Protein 3TBM (pdb70)

Radius of gyration: 12.94 Å; Cα contacts (8 Å, |Δi|>4): 292; chains: 2; bounding box: 29×24×30 Å

Nearest PDB structures (foldseek):
  3tbm-assembly1_B  TM=1.017E+00  e=3.075E-11  Ralstonia pseudosolanacearum GMI1000
  3tbo-assembly1_A-2  TM=8.752E-01  e=6.704E-03  Pyrobaculum calidifontis JCM 11548
  4b6d-assembly3_C  TM=3.036E-01  e=8.178E+00  Homo sapiens
  7xg2-assembly1_G  TM=1.834E-01  e=3.636E+00  Pseudomonas aeruginosa
  3tbm-assembly1_B  TM=1.014E+00  e=6.271E-11  Ralstonia pseudosolanacearum GMI1000

B-factor: mean 30.58, std 15.25, range [8.21, 94.91]

InterPro domains:
  IPR018967 Iron-binding zinc finger, CDGSH type [PF09360] (12-57)
  IPR018967 Iron-binding zinc finger, CDGSH type [SM00704] (26-62)
  IPR042216 MitoNEET, CDGSH iron-sulfur domain [G3DSA:3.40.5.90] (4-66)

Sequence (122 aa):
VVITARNNGPYHIKGSFRIVTQGGRELPVEQGQAWLCRCGHSLNKPFCDGSHKRVEFDSNLVVITARNNGPYHIKGSFRIVTQGGRELPVEQGQAWLCRCGHSLNKPFCDGSHKRVEFDSNL

Structure (mmCIF, N/CA/C/O backbone):
data_3TBM
#
_entry.id   3TBM
#
_cell.length_a   73.566
_cell.length_b   54.434
_cell.length_c   43.517
_cell.angle_alpha   90.00
_cell.angle_beta   113.78
_cell.angle_gamma   90.00
#
_symmetry.space_group_name_H-M   'C 1 2 1'
#
loop_
_entity.id
_entity.type
_entity.pdbx_description
1 polymer 'Putative uncharacterized protein'
2 non-polymer 'FE2/S2 (INORGANIC) CLUSTER'
3 non-polymer 'NONAETHYLENE GLYCOL'
4 non-polymer 'L(+)-TARTARIC ACID'
5 water water
#
loop_
_atom_site.group_PDB
_atom_site.id
_atom_site.type_symbol
_atom_site.label_atom_id
_atom_site.label_alt_id
_atom_site.label_comp_id
_atom_site.label_asym_id
_atom_site.label_entity_id
_atom_site.label_seq_id
_atom_site.pdbx_PDB_ins_code
_atom_site.Cartn_x
_atom_site.Cartn_y
_atom_site.Cartn_z
_atom_site.occupancy
_atom_site.B_iso_or_equiv
_atom_site.auth_seq_id
_atom_site.auth_comp_id
_atom_site.auth_asym_id
_atom_site.auth_atom_id
_atom_site.pdbx_PDB_model_num
ATOM 1 N N . VAL A 1 8 ? 17.730 21.055 1.783 1.00 30.04 5 VAL A N 1
ATOM 2 C CA . VAL A 1 8 ? 16.927 21.287 2.973 1.00 28.81 5 VAL A CA 1
ATOM 3 C C . VAL A 1 8 ? 17.772 21.556 4.224 1.00 27.94 5 VAL A C 1
ATOM 4 O O . VAL A 1 8 ? 18.700 20.801 4.554 1.00 29.74 5 VAL A O 1
ATOM 8 N N . VAL A 1 9 ? 17.441 22.646 4.908 1.00 23.47 6 VAL A N 1
ATOM 9 C CA . VAL A 1 9 ? 18.104 22.987 6.172 1.00 25.00 6 VAL A CA 1
ATOM 10 C C . VAL A 1 9 ? 17.147 22.996 7.361 1.00 24.87 6 VAL A C 1
ATOM 11 O O . VAL A 1 9 ? 16.107 23.659 7.367 1.00 23.90 6 VAL A O 1
ATOM 15 N N . ILE A 1 10 ? 17.519 22.247 8.384 1.00 22.66 7 ILE A N 1
ATOM 16 C CA . ILE A 1 10 ? 16.729 22.175 9.596 1.00 20.63 7 ILE A CA 1
ATOM 17 C C . ILE A 1 10 ? 17.496 22.888 10.663 1.00 21.49 7 ILE A C 1
ATOM 18 O O . ILE A 1 10 ? 18.585 22.464 10.981 1.00 23.03 7 ILE A O 1
ATOM 23 N N . THR A 1 11 ? 16.943 23.972 11.196 1.00 21.24 8 THR A N 1
ATOM 24 C CA . THR A 1 11 ? 17.588 24.711 12.275 1.00 19.65 8 THR A CA 1
ATOM 25 C C . THR A 1 11 ? 16.800 24.421 13.547 1.00 19.35 8 THR A C 1
ATOM 26 O O . THR A 1 11 ? 15.608 24.674 13.628 1.00 19.63 8 THR A O 1
ATOM 30 N N . ALA A 1 12 ? 17.437 23.852 14.547 1.00 19.55 9 ALA A N 1
ATOM 31 C CA . ALA A 1 12 ? 16.730 23.747 15.811 1.00 20.55 9 ALA A CA 1
ATOM 32 C C . ALA A 1 12 ? 16.941 25.037 16.583 1.00 21.39 9 ALA A C 1
ATOM 33 O O . ALA A 1 12 ? 18.079 25.322 17.024 1.00 24.56 9 ALA A O 1
ATOM 35 N N . ARG A 1 13 ? 15.869 25.817 16.734 1.00 16.69 10 ARG A N 1
ATOM 36 C CA . ARG A 1 13 ? 15.953 27.073 17.435 1.00 21.05 10 ARG A CA 1
ATOM 37 C C . ARG A 1 13 ? 16.092 26.825 18.934 1.00 22.31 10 ARG A C 1
ATOM 38 O O . ARG A 1 13 ? 15.421 25.955 19.471 1.00 23.51 10 ARG A O 1
ATOM 46 N N . ASN A 1 14 ? 16.966 27.579 19.600 1.00 19.06 11 ASN A N 1
ATOM 47 C CA . ASN A 1 14 ? 17.146 27.409 21.043 1.00 20.18 11 ASN A CA 1
ATOM 48 C C . ASN A 1 14 ? 15.843 27.794 21.722 1.00 22.60 11 ASN A C 1
ATOM 49 O O . ASN A 1 14 ? 15.262 28.823 21.370 1.00 22.98 11 ASN A O 1
ATOM 54 N N . ASN A 1 15 ? 15.361 26.949 22.637 1.00 22.36 12 ASN A N 1
ATOM 55 C CA . ASN A 1 15 ? 14.150 27.218 23.394 1.00 21.49 12 ASN A CA 1
ATOM 56 C C . ASN A 1 15 ? 12.974 27.412 22.443 1.00 19.93 12 ASN A C 1
ATOM 57 O O . ASN A 1 15 ? 11.967 28.023 22.783 1.00 19.01 12 ASN A O 1
ATOM 62 N N . GLY A 1 16 ? 13.106 26.847 21.255 1.00 13.40 13 GLY A N 1
ATOM 63 C CA . GLY A 1 16 ? 12.172 27.065 20.193 1.00 14.07 13 GLY A CA 1
ATOM 64 C C . GLY A 1 16 ? 11.912 25.821 19.347 1.00 13.40 13 GLY A C 1
ATOM 65 O O . GLY A 1 16 ? 12.483 24.694 19.617 1.00 8.82 13 GLY A O 1
ATOM 66 N N . PRO A 1 17 ? 11.104 26.016 18.308 1.00 14.18 14 PRO A N 1
ATOM 67 C CA . PRO A 1 17 ? 10.790 24.970 17.317 1.00 13.50 14 PRO A CA 1
ATOM 68 C C . PRO A 1 17 ? 11.947 24.614 16.346 1.00 14.10 14 PRO A C 1
ATOM 69 O O . PRO A 1 17 ? 12.952 25.317 16.306 1.00 14.93 14 PRO A O 1
ATOM 73 N N . TYR A 1 18 ? 11.804 23.530 15.589 1.00 18.10 15 TYR A N 1
ATOM 74 C CA . TYR A 1 18 ? 12.628 23.289 14.405 1.00 16.27 15 TYR A CA 1
ATOM 75 C C . TYR A 1 18 ? 12.106 24.193 13.300 1.00 14.14 15 TYR A C 1
ATOM 76 O O . TYR A 1 18 ? 10.888 24.200 13.012 1.00 17.46 15 TYR A O 1
ATOM 85 N N . HIS A 1 19 ? 13.002 24.993 12.714 1.00 16.18 16 HIS A N 1
ATOM 86 C CA . HIS A 1 19 ? 12.690 25.725 11.483 1.00 20.84 16 HIS A CA 1
ATOM 87 C C . HIS A 1 19 ? 13.153 24.907 10.280 1.00 19.66 16 HIS A C 1
ATOM 88 O O . HIS A 1 19 ? 14.337 24.623 10.137 1.00 21.46 16 HIS A O 1
ATOM 95 N N . ILE A 1 20 ? 12.220 24.520 9.419 1.00 19.28 17 ILE A N 1
ATOM 96 C CA . ILE A 1 20 ? 12.571 23.770 8.224 1.00 19.78 17 ILE A CA 1
ATOM 97 C C . ILE A 1 20 ? 12.434 24.653 6.997 1.00 21.53 17 ILE A C 1
ATOM 98 O O . ILE A 1 20 ? 11.422 25.319 6.831 1.00 23.96 17 ILE A O 1
ATOM 103 N N . LYS A 1 21 ? 13.440 24.662 6.141 1.00 21.84 18 LYS A N 1
ATOM 104 C CA . LYS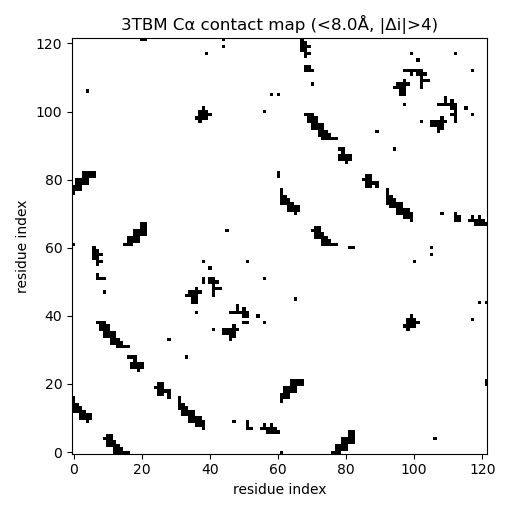 A 1 21 ? 13.378 25.490 4.933 1.00 26.29 18 LYS A CA 1
ATOM 105 C C . LYS A 1 21 ? 13.958 24.760 3.721 1.00 30.10 18 LYS A C 1
ATOM 106 O O . LYS A 1 21 ? 15.0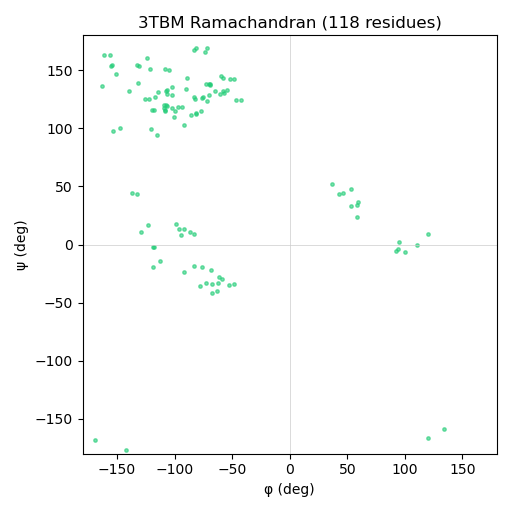38 24.190 3.786 1.00 32.55 18 LYS A O 1
ATOM 112 N N . GLY A 1 22 ? 13.234 24.781 2.608 1.00 32.55 19 GLY A N 1
ATOM 113 C CA . GLY A 1 22 ? 13.660 24.087 1.412 1.00 31.39 19 GLY A CA 1
ATOM 114 C C . GLY A 1 22 ? 12.503 23.299 0.824 1.00 34.22 19 GLY A C 1
ATOM 115 O O . GLY A 1 22 ? 11.342 23.598 1.088 1.00 34.46 19 GLY A O 1
ATOM 116 N N . SER A 1 23 ? 12.821 22.296 0.015 1.00 36.78 20 SER A N 1
ATOM 117 C CA . SER A 1 23 ? 11.795 21.467 -0.611 1.00 40.85 20 SER A CA 1
ATOM 118 C C . SER A 1 23 ? 11.638 20.137 0.126 1.00 36.27 20 SER A C 1
ATOM 119 O O . SER A 1 23 ? 12.511 19.276 0.071 1.00 37.48 20 SER A O 1
ATOM 122 N N . PHE A 1 24 ? 10.513 19.980 0.808 1.00 32.44 21 PHE A N 1
ATOM 123 C CA . PHE A 1 24 ? 10.296 18.838 1.689 1.00 31.84 21 PHE A CA 1
ATOM 124 C C . PHE A 1 24 ? 8.802 18.608 1.837 1.00 31.29 21 PHE A C 1
ATOM 125 O O . PHE A 1 24 ? 7.984 19.480 1.516 1.00 32.00 21 PHE A O 1
ATOM 133 N N . ARG A 1 25 ? 8.444 17.427 2.315 1.00 30.53 22 ARG A N 1
ATOM 134 C CA . ARG A 1 25 ? 7.059 17.116 2.613 1.00 30.92 22 ARG A CA 1
ATOM 135 C C . ARG A 1 25 ? 6.936 16.742 4.068 1.00 28.74 22 ARG A C 1
ATOM 136 O O . ARG A 1 25 ? 7.874 16.207 4.654 1.00 29.53 22 ARG A O 1
ATOM 144 N N . ILE A 1 26 ? 5.773 16.996 4.648 1.00 28.43 23 ILE A N 1
ATOM 145 C CA . ILE A 1 26 ? 5.508 16.490 5.979 1.00 31.24 23 ILE A CA 1
ATOM 146 C C . ILE A 1 26 ? 4.379 15.472 5.912 1.00 31.56 23 ILE A C 1
ATOM 147 O O . ILE A 1 26 ? 3.363 15.702 5.269 1.00 32.23 23 ILE A O 1
ATOM 152 N N . VAL A 1 27 ? 4.589 14.322 6.534 1.00 28.94 24 VAL A N 1
ATOM 153 C CA . VAL A 1 27 ? 3.591 13.275 6.493 1.00 31.22 24 VAL A CA 1
ATOM 154 C C . VAL A 1 27 ? 3.332 12.697 7.863 1.00 30.18 24 VAL A C 1
ATOM 155 O O . VAL A 1 27 ? 4.178 12.752 8.751 1.00 28.78 24 VAL A O 1
ATOM 159 N N . THR A 1 28 ? 2.141 12.154 8.045 1.00 31.57 25 THR A N 1
ATOM 160 C CA . THR A 1 28 ? 1.861 11.392 9.245 1.00 31.73 25 THR A CA 1
ATOM 161 C C . THR A 1 28 ? 2.370 9.967 9.050 1.00 33.73 25 THR A C 1
ATOM 162 O O . THR A 1 28 ? 2.695 9.549 7.934 1.00 35.39 25 THR A O 1
ATOM 166 N N . GLN A 1 29 ? 2.422 9.220 10.147 1.00 34.20 26 GLN A N 1
ATOM 167 C CA . GLN A 1 29 ? 2.795 7.826 10.092 1.00 40.35 26 GLN A CA 1
ATOM 168 C C . GLN A 1 29 ? 1.762 7.101 9.244 1.00 42.98 26 GLN A C 1
ATOM 169 O O . GLN 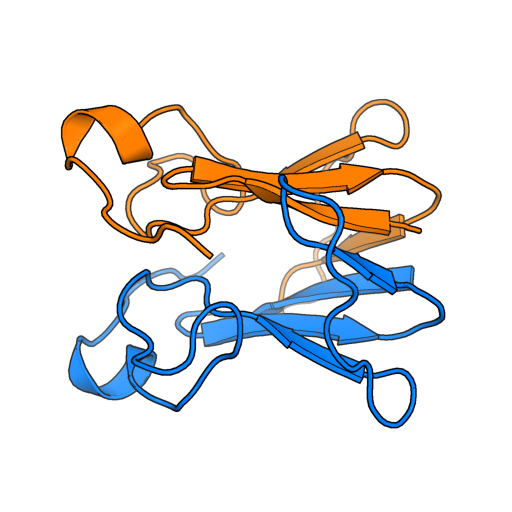A 1 29 ? 2.083 6.145 8.545 1.00 47.72 26 GLN A O 1
ATOM 175 N N . GLY A 1 30 ? 0.520 7.575 9.312 1.00 40.72 27 GLY A N 1
ATOM 176 C CA . GLY A 1 30 ? -0.573 6.998 8.550 1.00 45.92 27 GLY A CA 1
ATOM 177 C C . GLY A 1 30 ? -0.418 7.208 7.055 1.00 47.92 27 GLY A C 1
ATOM 178 O O . GLY A 1 30 ? -0.790 6.356 6.266 1.00 51.80 27 GLY A O 1
ATOM 179 N N . GLY A 1 31 ? 0.151 8.343 6.669 1.00 45.78 28 GLY A N 1
ATOM 180 C CA . GLY A 1 31 ? 0.371 8.660 5.271 1.00 46.51 28 GLY A CA 1
ATOM 181 C C . GLY A 1 31 ? -0.348 9.929 4.845 1.00 45.72 28 GLY A C 1
ATOM 182 O O . GLY A 1 31 ? -0.419 10.246 3.648 1.00 47.19 28 GLY A O 1
ATOM 183 N N . ARG A 1 32 ? -0.906 10.657 5.808 1.00 42.78 29 ARG A N 1
ATOM 184 C CA . ARG A 1 32 ? -1.614 11.886 5.457 1.00 44.71 29 ARG A CA 1
ATOM 185 C C . ARG A 1 32 ? -0.648 13.060 5.312 1.00 42.80 29 ARG A C 1
ATOM 186 O O . ARG A 1 32 ? 0.174 13.335 6.212 1.00 35.53 29 ARG A O 1
ATOM 194 N N . GLU A 1 33 ? -0.744 13.713 4.159 1.00 52.90 30 GLU A N 1
ATOM 195 C CA . GLU A 1 33 ? 0.057 14.875 3.821 1.00 54.30 30 GLU A CA 1
ATOM 196 C C . GLU A 1 33 ? -0.380 16.046 4.667 1.00 51.13 30 GLU A C 1
ATOM 197 O O . GLU A 1 33 ? -1.570 16.364 4.725 1.00 49.09 30 GLU A O 1
ATOM 203 N N . LEU A 1 34 ? 0.586 16.685 5.318 1.00 49.22 31 LEU A N 1
ATOM 204 C CA . LEU A 1 34 ? 0.331 17.926 6.031 1.00 51.31 31 LEU A CA 1
ATOM 205 C C . LEU A 1 34 ? 0.901 19.098 5.223 1.00 55.33 31 LEU A C 1
ATOM 206 O O . LEU A 1 34 ? 1.894 18.939 4.510 1.00 55.90 31 LEU A O 1
ATOM 211 N N . PRO A 1 35 ? 0.280 20.283 5.340 1.00 59.95 32 PRO A N 1
ATOM 212 C CA . PRO A 1 35 ? 0.522 21.420 4.443 1.00 63.49 32 PRO A CA 1
ATOM 213 C C . PRO A 1 35 ? 1.871 22.111 4.637 1.00 63.75 32 PRO A C 1
ATOM 214 O O . PRO A 1 35 ? 2.183 22.570 5.736 1.00 65.32 32 PRO A O 1
ATOM 218 N N . VAL A 1 36 ? 2.662 22.188 3.573 1.00 63.23 33 VAL A N 1
ATOM 219 C CA . VAL A 1 36 ? 3.890 22.976 3.597 1.00 63.80 33 VAL A CA 1
ATOM 220 C C . VAL A 1 36 ? 3.662 24.301 2.862 1.00 66.88 33 VAL A C 1
ATOM 221 O O . VAL A 1 36 ? 3.366 24.307 1.668 1.00 68.74 33 VAL A O 1
ATOM 225 N N . GLU A 1 37 ? 3.789 25.418 3.575 1.00 67.93 34 GLU A N 1
ATOM 226 C CA . GLU A 1 37 ? 3.585 26.742 2.977 1.00 72.25 34 GLU A CA 1
ATOM 227 C C . GLU A 1 37 ? 4.900 27.470 2.669 1.00 70.66 34 GLU A C 1
ATOM 228 O O . GLU A 1 37 ? 5.764 27.603 3.531 1.00 69.55 34 GLU A O 1
ATOM 234 N N . GLN A 1 38 ? 5.041 27.943 1.433 1.00 69.54 35 GLN A N 1
ATOM 235 C CA . GLN A 1 38 ? 6.199 28.748 1.036 1.00 69.33 35 GLN A CA 1
ATOM 236 C C . GLN A 1 38 ? 7.539 28.085 1.357 1.00 63.31 35 GLN A C 1
ATOM 237 O O . GLN A 1 38 ? 8.515 28.768 1.663 1.00 62.90 35 GLN A O 1
ATOM 243 N N . GLY A 1 39 ? 7.590 26.761 1.282 1.00 59.49 36 GLY A N 1
ATOM 244 C CA . GLY A 1 39 ? 8.836 26.051 1.497 1.00 59.28 36 GLY A CA 1
ATOM 245 C C . GLY A 1 39 ? 9.434 26.328 2.863 1.00 56.35 36 GLY A C 1
ATOM 246 O O . GLY A 1 39 ? 10.646 26.378 3.026 1.00 53.30 36 GLY A O 1
ATOM 247 N N . GLN A 1 40 ? 8.565 26.524 3.843 1.00 27.75 37 GLN A N 1
ATOM 248 C CA . GLN A 1 40 ? 9.000 26.743 5.222 1.00 27.49 37 GLN A CA 1
ATOM 249 C C . GLN A 1 40 ? 7.978 26.263 6.230 1.00 25.83 37 GLN A C 1
ATOM 250 O O . GLN A 1 40 ? 6.776 26.380 5.997 1.00 28.55 37 GLN A O 1
ATOM 256 N N . ALA A 1 41 ? 8.467 25.771 7.370 1.00 17.91 38 ALA A N 1
ATOM 257 C CA . ALA A 1 41 ? 7.607 25.337 8.448 1.00 16.76 38 ALA A CA 1
ATOM 258 C C . ALA A 1 41 ? 8.357 25.421 9.767 1.00 16.56 38 ALA A C 1
ATOM 259 O O . ALA A 1 41 ? 9.571 25.316 9.788 1.00 15.57 38 ALA A O 1
ATOM 261 N N . TRP A 1 42 ? 7.619 25.586 10.858 1.00 13.93 39 TRP A N 1
ATOM 262 C CA . TRP A 1 42 ? 8.1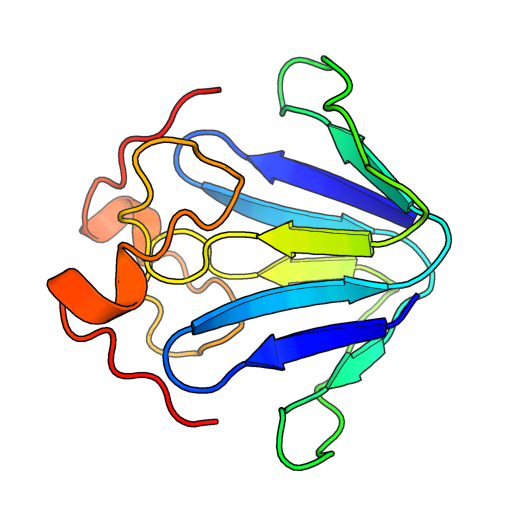89 25.519 12.192 1.00 12.42 39 TRP A CA 1
ATOM 263 C C . TRP A 1 42 ? 7.487 24.395 12.908 1.00 15.44 39 TRP A C 1
ATOM 264 O O . TRP A 1 42 ? 6.261 24.454 13.099 1.00 16.48 39 TRP A O 1
ATOM 275 N N . LEU A 1 43 ? 8.251 23.346 13.257 1.00 14.48 40 LEU A N 1
ATOM 276 C CA . LEU A 1 43 ? 7.699 22.176 13.907 1.00 14.16 40 LEU A CA 1
ATOM 277 C C . LEU A 1 43 ? 7.972 22.161 15.408 1.00 11.24 40 LEU A C 1
ATOM 278 O O . LEU A 1 43 ? 9.096 22.451 15.856 1.00 10.78 40 LEU A O 1
ATOM 283 N N . CYS A 1 44 ? 6.936 21.823 16.183 1.00 16.18 41 CYS A N 1
ATOM 284 C CA . CYS A 1 44 ? 7.058 21.802 17.636 1.00 14.92 41 CYS A CA 1
ATOM 285 C C . CYS A 1 44 ? 8.179 20.856 18.124 1.00 13.18 41 CYS A C 1
ATOM 286 O O . CYS A 1 44 ? 8.204 19.653 17.751 1.00 18.69 41 CYS A O 1
ATOM 289 N N . ARG A 1 45 ? 9.024 21.356 19.030 1.00 8.21 42 ARG A N 1
ATOM 290 C CA . ARG A 1 45 ? 10.184 20.641 19.557 1.00 16.17 42 ARG A CA 1
ATOM 291 C C . ARG A 1 45 ? 9.969 20.491 21.058 1.00 15.76 42 ARG A C 1
ATOM 292 O O . ARG A 1 45 ? 10.565 19.654 21.726 1.00 12.36 42 ARG A O 1
ATOM 300 N N . CYS A 1 46 ? 9.091 21.321 21.597 1.00 11.86 43 CYS A N 1
ATOM 301 C CA . CYS A 1 46 ? 8.839 21.311 23.047 1.00 12.84 43 CYS A CA 1
ATOM 302 C C . CYS A 1 46 ? 7.860 20.272 23.586 1.00 14.65 43 CYS A C 1
ATOM 303 O O . CYS A 1 46 ? 7.825 20.045 24.776 1.00 14.02 43 CYS A O 1
ATOM 306 N N . GLY A 1 47 ? 7.021 19.701 22.726 1.00 14.68 44 GLY A N 1
ATOM 307 C CA . GLY A 1 47 ? 6.049 18.704 23.127 1.00 17.83 44 GLY A CA 1
ATOM 308 C C . GLY A 1 47 ? 4.658 19.196 23.513 1.00 17.31 44 GLY A C 1
ATOM 309 O O . GLY A 1 47 ? 3.757 18.375 23.769 1.00 21.90 44 GLY A O 1
ATOM 310 N N . HIS A 1 48 ? 4.463 20.520 23.569 1.00 17.92 45 HIS A N 1
ATOM 311 C CA . HIS A 1 48 ? 3.238 21.055 24.143 1.00 18.27 45 HIS A CA 1
ATOM 312 C C . HIS A 1 48 ? 2.354 21.877 23.179 1.00 19.80 45 HIS A C 1
ATOM 313 O O . HIS A 1 48 ? 1.303 22.318 23.587 1.00 21.40 45 HIS A O 1
ATOM 320 N N . SER A 1 49 ? 2.758 22.092 21.932 1.00 20.27 46 SER A N 1
ATOM 321 C CA . SER A 1 49 ? 1.826 22.704 20.975 1.00 17.02 46 SER A CA 1
ATOM 322 C C . SER A 1 49 ? 0.443 22.017 20.983 1.00 20.63 46 SER A C 1
ATOM 323 O O . SER A 1 49 ? 0.332 20.790 21.138 1.00 18.45 46 SER A O 1
ATOM 326 N N . LEU A 1 50 ? -0.592 22.835 20.829 1.00 21.23 47 LEU A N 1
ATOM 327 C CA . LEU A 1 50 ? -1.973 22.387 20.681 1.00 25.12 47 LEU A CA 1
ATOM 328 C C . LEU A 1 50 ? -2.307 22.277 19.193 1.00 23.68 47 LEU A C 1
ATOM 329 O O . LEU A 1 50 ? -3.455 22.055 18.813 1.00 28.31 47 LEU A O 1
ATOM 334 N N . ASN A 1 51 ? -1.298 22.434 18.350 1.00 22.13 48 ASN A N 1
ATOM 335 C CA . ASN A 1 51 ? -1.474 22.293 16.906 1.00 23.54 48 ASN A CA 1
ATOM 336 C C . ASN A 1 51 ? -0.404 21.410 16.280 1.00 20.95 48 ASN A C 1
ATOM 337 O O . ASN A 1 51 ? 0.156 21.750 15.229 1.00 20.72 48 ASN A O 1
ATOM 342 N N . LYS A 1 52 ? -0.105 20.298 16.943 1.00 19.95 49 LYS A N 1
ATOM 343 C CA . LYS A 1 52 ? 0.980 19.420 16.501 1.00 18.86 49 LYS A CA 1
ATOM 344 C C . LYS A 1 52 ? 0.736 18.938 15.064 1.00 21.94 49 LYS A C 1
ATOM 345 O O . LYS A 1 52 ? -0.400 18.701 14.688 1.00 22.77 49 LYS A O 1
ATOM 351 N N . PRO A 1 53 ? 1.805 18.809 14.249 1.00 23.16 50 PRO A N 1
ATOM 352 C CA . PRO A 1 53 ? 3.213 19.000 14.608 1.00 21.65 50 PRO A CA 1
ATOM 353 C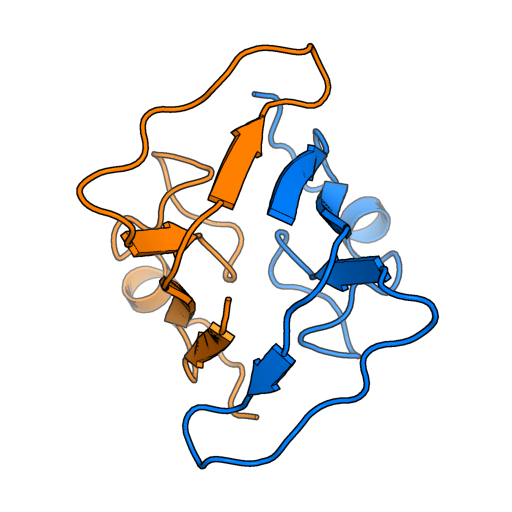 C . PRO A 1 53 ? 3.690 20.441 14.508 1.00 22.00 50 PRO A C 1
ATOM 354 O O . PRO A 1 53 ? 4.899 20.647 14.565 1.00 20.44 50 PRO A O 1
ATOM 358 N N . PHE A 1 54 ? 2.792 21.412 14.333 1.00 18.28 51 PHE A N 1
ATOM 359 C CA . PHE A 1 54 ? 3.227 22.802 14.168 1.00 20.31 51 PHE A CA 1
ATOM 360 C C . PHE A 1 54 ? 3.371 23.583 15.460 1.00 16.87 51 PHE A C 1
ATOM 361 O O . PHE A 1 54 ? 2.594 23.408 16.386 1.00 19.87 51 PHE A O 1
ATOM 369 N N . CYS A 1 55 ? 4.383 24.445 15.490 1.00 16.32 52 CYS A N 1
ATOM 370 C CA . CYS A 1 55 ? 4.683 25.250 16.657 1.00 15.57 52 CYS A CA 1
ATOM 371 C C . CYS A 1 55 ? 3.550 26.261 16.766 1.00 15.31 52 CYS A C 1
ATOM 372 O O . CYS A 1 55 ? 3.092 26.822 15.757 1.00 18.44 52 CYS A O 1
ATOM 375 N N . ASP A 1 56 ? 3.079 26.489 17.978 1.00 17.83 53 ASP A N 1
ATOM 376 C CA . ASP A 1 56 ? 2.009 27.486 18.176 1.00 16.39 53 ASP A CA 1
ATOM 377 C C . ASP A 1 56 ? 2.345 28.497 19.270 1.00 16.86 53 ASP A C 1
ATOM 378 O O . ASP A 1 56 ? 1.480 29.237 19.698 1.00 17.48 53 ASP A O 1
ATOM 383 N N . GLY A 1 57 ? 3.595 28.505 19.739 1.00 19.28 54 GLY A N 1
ATOM 384 C CA . GLY A 1 57 ? 4.005 29.472 20.742 1.00 19.55 54 GLY A CA 1
ATOM 385 C C . GLY A 1 57 ? 4.022 28.888 22.142 1.00 18.82 54 GLY A C 1
ATOM 386 O O . GLY A 1 57 ? 4.481 29.542 23.082 1.00 19.75 54 GLY A O 1
ATOM 387 N N . SER A 1 58 ? 3.547 27.644 22.281 1.00 17.66 55 SER A N 1
ATOM 388 C CA . SER A 1 58 ? 3.444 27.012 23.600 1.00 18.36 55 SER A CA 1
ATOM 389 C C . SER A 1 58 ? 4.801 26.865 24.278 1.00 16.90 55 SER A C 1
ATOM 390 O O . SER A 1 58 ? 4.897 26.831 25.499 1.00 18.60 55 SER A O 1
ATOM 393 N N . HIS A 1 59 ? 5.841 26.758 23.481 1.00 16.74 56 HIS A N 1
ATOM 394 C CA . HIS A 1 59 ? 7.203 26.672 24.024 1.00 19.30 56 HIS A CA 1
ATOM 395 C C . HIS A 1 59 ? 7.540 27.827 25.005 1.00 17.49 56 HIS A C 1
ATOM 396 O O . HIS A 1 59 ? 8.279 27.612 25.979 1.00 16.88 56 HIS A O 1
ATOM 403 N N . LYS A 1 60 ? 7.020 29.028 24.761 1.00 17.15 57 LYS A N 1
ATOM 404 C CA . LYS A 1 60 ? 7.216 30.118 25.722 1.00 19.72 57 LYS A CA 1
ATOM 405 C C . LYS A 1 60 ? 6.391 29.958 26.995 1.00 22.17 57 LYS A C 1
ATOM 406 O O . LYS A 1 60 ? 6.804 30.407 28.072 1.00 25.53 57 LYS A O 1
ATOM 412 N N . ARG A 1 61 ? 5.206 29.370 26.866 1.00 20.69 58 ARG A N 1
ATOM 413 C CA . ARG A 1 61 ? 4.317 29.190 28.009 1.00 22.90 58 ARG A CA 1
ATOM 414 C C . ARG A 1 61 ? 4.895 28.194 29.003 1.00 23.69 58 ARG A C 1
ATOM 415 O O . ARG A 1 61 ? 4.824 28.415 30.208 1.00 25.24 58 ARG A O 1
ATOM 423 N N . VAL A 1 62 ? 5.458 27.102 28.487 1.00 26.09 59 VAL A N 1
ATOM 424 C CA . VAL A 1 62 ? 6.088 26.093 29.340 1.00 31.15 59 VAL A CA 1
ATOM 425 C C . VAL A 1 62 ? 7.593 26.324 29.570 1.00 34.28 59 VAL A C 1
ATOM 426 O O . VAL A 1 62 ? 8.283 25.431 30.070 1.00 35.58 59 VAL A O 1
ATOM 430 N N . GLU A 1 63 ? 8.091 27.513 29.220 1.00 33.39 60 GLU A N 1
ATOM 431 C CA . GLU A 1 63 ? 9.511 27.821 29.391 1.00 33.49 60 GLU A CA 1
ATOM 432 C C . GLU A 1 63 ? 10.429 26.643 28.972 1.00 30.18 60 GLU A C 1
ATOM 433 O O . GLU A 1 63 ? 11.393 26.282 29.674 1.00 32.77 60 GLU A O 1
ATOM 439 N N . PHE A 1 64 ? 10.099 26.037 27.838 1.00 25.23 61 PHE A N 1
ATOM 440 C CA . PHE A 1 64 ? 10.963 25.055 27.194 1.00 18.34 61 PHE A CA 1
ATOM 441 C C . PHE A 1 64 ? 12.420 25.554 27.257 1.00 25.91 61 PHE A C 1
ATOM 442 O O . PHE A 1 64 ? 12.738 26.696 26.880 1.00 26.67 61 PHE A O 1
ATOM 450 N N . ASP A 1 65 ? 13.288 24.722 27.819 1.00 27.59 62 ASP A N 1
ATOM 451 C CA . ASP A 1 65 ? 14.665 25.108 28.074 1.00 29.97 62 ASP A CA 1
ATOM 452 C C . ASP A 1 65 ? 15.537 24.144 27.311 1.00 29.41 62 ASP A C 1
ATOM 453 O O . ASP A 1 65 ? 15.765 23.016 27.750 1.00 32.38 62 ASP A O 1
ATOM 458 N N . SER A 1 66 ? 16.004 24.566 26.151 1.00 25.38 63 SER A N 1
ATOM 459 C CA . SER A 1 66 ? 16.932 23.743 25.392 1.00 24.74 63 SER A CA 1
ATOM 460 C C . SER A 1 66 ? 17.791 24.628 24.528 1.00 24.87 63 SER A C 1
ATOM 461 O O . SER A 1 66 ? 17.378 25.041 23.433 1.00 25.29 63 SER A O 1
ATOM 464 N N . ASN A 1 67 ? 18.983 24.907 25.026 1.00 26.31 64 ASN A N 1
ATOM 465 C CA . ASN A 1 67 ? 19.952 25.704 24.281 1.00 27.84 64 ASN A CA 1
ATOM 466 C C . ASN A 1 67 ? 21.099 24.847 23.776 1.00 27.63 64 ASN A C 1
ATOM 467 O O . ASN A 1 67 ? 21.841 24.258 24.541 1.00 30.32 64 ASN A O 1
ATOM 472 N N . LEU A 1 68 ? 21.198 24.762 22.462 1.00 24.48 65 LEU A N 1
ATOM 473 C CA . LEU A 1 68 ? 22.184 23.931 21.808 1.00 28.62 65 LEU A CA 1
ATOM 474 C C . LEU A 1 68 ? 23.406 24.776 21.442 1.00 34.57 65 LEU A C 1
ATOM 475 O O . LEU A 1 68 ? 24.337 24.291 20.805 1.00 37.31 65 LEU A O 1
ATOM 480 N N . VAL B 1 8 ? 13.251 15.223 0.359 1.00 31.03 5 VAL B N 1
ATOM 481 C CA . VAL B 1 8 ? 13.208 15.186 1.812 1.00 28.97 5 VAL B CA 1
ATOM 482 C C . VAL B 1 8 ? 11.780 14.927 2.333 1.00 28.00 5 VAL B C 1
ATOM 483 O O . VAL B 1 8 ? 10.823 15.638 1.997 1.00 28.52 5 VAL B O 1
ATOM 487 N N . VAL B 1 9 ? 11.645 13.885 3.140 1.00 24.75 6 VAL B N 1
ATOM 488 C CA . VAL B 1 9 ? 10.365 13.563 3.749 1.00 25.24 6 VAL B CA 1
ATOM 489 C C . VAL B 1 9 ? 10.520 13.562 5.261 1.00 23.41 6 VAL B C 1
ATOM 490 O O . VAL B 1 9 ? 11.389 12.882 5.817 1.00 24.41 6 VAL B O 1
ATOM 494 N N . ILE B 1 10 ? 9.686 14.345 5.924 1.00 22.45 7 ILE B N 1
ATOM 495 C CA . ILE B 1 10 ? 9.682 14.362 7.377 1.00 22.55 7 ILE B CA 1
ATOM 496 C C . ILE B 1 10 ? 8.444 13.632 7.840 1.00 23.38 7 ILE B C 1
ATOM 497 O O . ILE B 1 10 ? 7.314 14.042 7.527 1.00 23.51 7 ILE B O 1
ATOM 502 N N . THR B 1 11 ? 8.648 12.552 8.578 1.00 22.76 8 THR B N 1
ATOM 503 C CA . THR B 1 11 ? 7.515 11.767 9.045 1.00 24.95 8 THR B CA 1
ATOM 504 C C . THR B 1 11 ? 7.383 11.966 10.531 1.00 25.61 8 THR B C 1
ATOM 505 O O . THR B 1 11 ? 8.319 11.650 11.286 1.00 24.65 8 THR B O 1
ATOM 509 N N . ALA B 1 12 ? 6.243 12.488 10.968 1.00 23.00 9 ALA B N 1
ATOM 510 C CA . ALA B 1 12 ? 6.106 12.732 12.392 1.00 25.14 9 ALA B CA 1
ATOM 511 C C . ALA B 1 12 ? 5.485 11.498 13.021 1.00 23.87 9 ALA B C 1
ATOM 512 O O . ALA B 1 12 ? 4.272 11.229 12.854 1.00 24.37 9 ALA B O 1
ATOM 514 N N . ARG B 1 13 ? 6.318 10.694 13.690 1.00 17.64 10 ARG B N 1
ATOM 515 C CA . ARG B 1 13 ? 5.822 9.431 14.234 1.00 19.63 10 ARG B CA 1
ATOM 516 C C . ARG B 1 13 ? 4.847 9.646 15.417 1.00 24.99 10 ARG B C 1
ATOM 517 O O . ARG B 1 13 ? 5.051 10.543 16.281 1.00 25.71 10 ARG B O 1
ATOM 525 N N . ASN B 1 14 ? 3.765 8.874 15.435 1.00 23.56 11 ASN B N 1
ATOM 526 C CA . ASN B 1 14 ? 2.802 8.941 16.542 1.00 20.22 11 ASN B CA 1
ATOM 527 C C . ASN B 1 14 ? 3.521 8.650 17.874 1.00 21.32 11 ASN B C 1
ATOM 528 O O . ASN B 1 14 ? 4.290 7.666 17.973 1.00 21.74 11 ASN B O 1
ATOM 533 N N . ASN B 1 15 ? 3.299 9.526 18.858 1.00 15.60 12 ASN B N 1
ATOM 534 C CA . ASN B 1 15 ? 3.917 9.451 20.168 1.00 15.47 12 ASN B CA 1
ATOM 535 C C . ASN B 1 15 ? 5.409 9.184 20.131 1.00 23.10 12 ASN B C 1
ATOM 536 O O . ASN B 1 15 ? 5.932 8.387 20.916 1.00 24.85 12 ASN B O 1
ATOM 541 N N . GLY B 1 16 ? 6.113 9.877 19.242 1.00 21.64 13 GLY B N 1
ATOM 542 C CA . GLY B 1 16 ? 7.506 9.590 19.067 1.00 10.98 13 GLY B CA 1
ATOM 543 C C . GLY B 1 16 ? 8.137 10.689 18.210 1.00 11.51 13 GLY B C 1
ATOM 544 O O . GLY B 1 16 ? 7.526 11.748 17.927 1.00 13.67 13 GLY B O 1
ATOM 545 N N . PRO B 1 17 ? 9.333 10.450 17.768 1.00 12.62 14 PRO B N 1
ATOM 546 C CA . PRO B 1 17 ? 10.157 11.476 17.090 1.00 13.26 14 PRO B CA 1
ATOM 547 C C . PRO B 1 17 ? 9.772 11.872 15.636 1.00 15.59 14 PRO B C 1
ATOM 548 O O . PRO B 1 17 ? 9.018 11.174 14.986 1.00 15.20 14 PRO B O 1
ATOM 552 N N . TYR B 1 18 ? 10.310 12.978 15.134 1.00 15.85 15 TYR B N 1
ATOM 553 C CA . TYR B 1 18 ? 10.304 13.215 13.703 1.00 16.52 15 TYR B CA 1
ATOM 554 C C . TYR B 1 18 ? 11.342 12.363 13.012 1.00 18.88 15 TYR B C 1
ATOM 555 O O . TYR B 1 18 ? 12.526 12.346 13.378 1.00 21.44 15 TYR B O 1
ATOM 564 N N . HIS B 1 19 ? 10.904 11.631 12.001 1.00 17.90 16 HIS B N 1
ATOM 565 C CA . HIS B 1 19 ? 11.857 10.921 11.169 1.00 18.31 16 HIS B CA 1
ATOM 566 C C . HIS B 1 19 ? 12.146 11.740 9.931 1.00 16.64 16 HIS B C 1
ATOM 567 O O . HIS B 1 19 ? 11.259 11.966 9.112 1.00 22.07 16 HIS B O 1
ATOM 574 N N . ILE B 1 20 ? 13.387 12.134 9.761 1.00 13.45 17 ILE B N 1
ATOM 575 C CA . ILE B 1 20 ? 13.788 12.844 8.555 1.00 17.50 17 ILE B CA 1
ATOM 576 C C . ILE B 1 20 ? 14.608 11.961 7.632 1.00 22.66 17 ILE B C 1
ATOM 577 O O . ILE B 1 20 ? 15.558 11.308 8.072 1.00 26.07 17 ILE B O 1
ATOM 582 N N . LYS B 1 21 ? 14.219 11.918 6.354 1.00 23.62 18 LYS B N 1
ATOM 583 C CA . LYS B 1 21 ? 14.941 11.122 5.361 1.00 29.29 18 LYS B CA 1
ATOM 584 C C . LYS B 1 21 ? 15.227 11.940 4.109 1.00 30.54 18 LYS B C 1
ATOM 585 O O . LYS B 1 21 ? 14.368 12.693 3.641 1.00 33.74 18 LYS B O 1
ATOM 591 N N . GLY B 1 22 ? 16.427 11.783 3.564 1.00 30.39 19 GLY B N 1
ATOM 592 C CA . GLY B 1 22 ? 16.812 12.466 2.338 1.00 34.38 19 GLY B CA 1
ATOM 593 C C . GLY B 1 22 ? 18.012 13.370 2.549 1.00 33.72 19 GLY B C 1
ATOM 594 O O . GLY B 1 22 ? 18.675 13.254 3.568 1.00 33.83 19 GLY B O 1
ATOM 595 N N . SER B 1 23 ? 18.282 14.257 1.589 1.00 35.03 20 SER B N 1
ATOM 596 C CA . SER B 1 23 ? 19.407 15.190 1.651 1.00 36.58 20 SER B CA 1
ATOM 597 C C . SER B 1 23 ? 19.076 16.414 2.495 1.00 34.83 20 SER B C 1
ATOM 598 O O . SER B 1 23 ? 18.244 17.233 2.107 1.00 34.61 20 SER B O 1
ATOM 601 N N . PHE B 1 24 ? 19.734 16.557 3.641 1.00 33.04 21 PHE B N 1
ATOM 602 C CA . PHE B 1 24 ? 19.446 17.687 4.522 1.00 30.16 21 PHE B CA 1
ATOM 603 C C . PHE B 1 24 ? 20.579 17.909 5.511 1.00 28.78 21 PHE B C 1
ATOM 604 O O . PHE B 1 24 ? 21.410 17.026 5.747 1.00 27.60 21 PHE B O 1
ATOM 612 N N . ARG B 1 25 ? 20.587 19.097 6.101 1.00 32.16 22 ARG B N 1
ATOM 613 C CA . ARG B 1 25 ? 21.523 19.397 7.155 1.00 30.32 22 ARG B CA 1
ATOM 614 C C . ARG B 1 25 ? 20.760 19.833 8.386 1.00 28.76 22 ARG B C 1
ATOM 615 O O . ARG B 1 25 ? 19.610 20.256 8.303 1.00 29.97 22 ARG B O 1
ATOM 623 N N . ILE B 1 26 ? 21.429 19.748 9.525 1.00 28.85 23 ILE B N 1
ATOM 624 C CA . ILE B 1 26 ? 20.873 20.174 10.786 1.00 30.80 23 ILE B CA 1
ATOM 625 C C . ILE B 1 26 ? 21.867 21.152 11.375 1.00 28.51 23 ILE B C 1
ATOM 626 O O . ILE B 1 26 ? 23.037 20.848 11.514 1.00 30.40 23 ILE B O 1
ATOM 631 N N . VAL B 1 27 ? 21.398 22.347 11.695 1.00 29.09 24 VAL B N 1
ATOM 632 C CA . VAL B 1 27 ? 22.281 23.367 12.242 1.00 28.77 24 VAL B CA 1
ATOM 633 C C . VAL B 1 27 ? 21.669 23.969 13.494 1.00 28.08 24 VAL B C 1
ATOM 634 O O . VAL B 1 27 ? 20.448 23.974 13.644 1.00 29.66 24 VAL B O 1
ATOM 638 N N . THR B 1 28 ? 22.508 24.485 14.390 1.00 28.54 25 THR B N 1
ATOM 639 C CA . THR B 1 28 ? 22.013 25.219 15.541 1.00 27.52 25 THR B CA 1
ATOM 640 C C . THR B 1 28 ? 21.687 26.661 15.134 1.00 31.07 25 THR B C 1
ATOM 641 O O . THR B 1 28 ? 22.051 27.106 14.042 1.00 35.01 25 THR B O 1
ATOM 645 N N . GLN B 1 29 ? 21.019 27.402 16.012 1.00 31.86 26 GLN B N 1
ATOM 646 C CA . GLN B 1 29 ? 20.711 28.791 15.726 1.00 40.58 26 GLN B CA 1
ATOM 647 C C . GLN B 1 29 ? 22.030 29.542 15.728 1.00 43.93 26 GLN B C 1
ATOM 648 O O . GLN B 1 29 ? 22.152 30.592 15.110 1.00 49.00 26 GLN B O 1
ATOM 654 N N . GLY B 1 30 ? 23.027 28.971 16.402 1.00 41.44 27 GLY B N 1
ATOM 655 C CA . GLY B 1 30 ? 24.355 29.546 16.463 1.00 44.60 27 GLY B CA 1
ATOM 656 C C . GLY B 1 30 ? 25.183 29.350 15.203 1.00 44.89 27 GLY B C 1
ATOM 657 O O . GLY B 1 30 ? 26.148 30.074 14.989 1.00 49.93 27 GLY B O 1
ATOM 658 N N . GLY B 1 31 ? 24.813 28.388 14.360 1.00 37.22 28 GLY B N 1
ATOM 659 C CA . GLY B 1 31 ? 25.539 28.160 13.120 1.00 39.33 28 GLY B CA 1
ATOM 660 C C . GLY B 1 31 ? 26.339 26.858 13.085 1.00 41.32 28 GLY B C 1
ATOM 661 O O . GLY B 1 31 ? 26.986 26.533 12.091 1.00 41.46 28 GLY B O 1
ATOM 662 N N . ARG B 1 32 ? 26.292 26.103 14.175 1.00 39.72 29 ARG B N 1
ATOM 663 C CA . ARG B 1 32 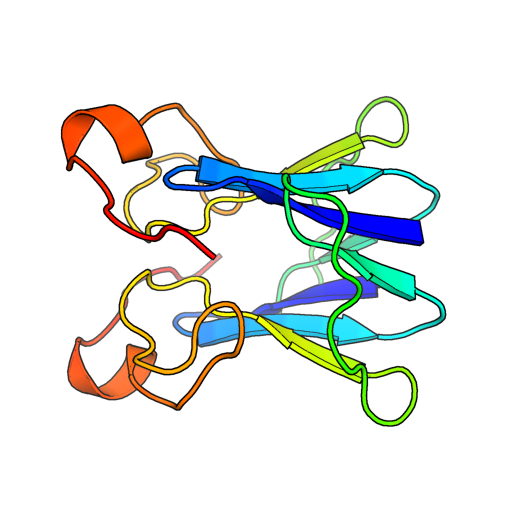? 27.050 24.871 14.260 1.00 41.15 29 ARG B CA 1
ATOM 664 C C . ARG B 1 32 ? 26.296 23.721 13.573 1.00 40.62 29 ARG B C 1
ATOM 665 O O . ARG B 1 32 ? 25.131 23.459 13.878 1.00 36.56 29 ARG B O 1
ATOM 673 N N . GLU B 1 33 ? 26.970 23.069 12.629 1.00 43.83 30 GLU B N 1
ATOM 674 C CA . GLU B 1 33 ? 26.459 21.882 11.952 1.00 44.65 30 GLU B CA 1
ATOM 675 C C . GLU B 1 33 ? 26.416 20.701 12.913 1.00 43.30 30 GLU B C 1
ATOM 676 O O . GLU B 1 33 ? 27.354 20.492 13.689 1.00 43.32 30 GLU B O 1
ATOM 682 N N . LEU B 1 34 ? 25.328 19.932 12.861 1.00 41.47 31 LEU B N 1
ATOM 683 C CA . LEU B 1 34 ? 25.198 18.725 13.673 1.00 43.84 31 LEU B CA 1
ATOM 684 C C . LEU B 1 34 ? 25.296 17.452 12.813 1.00 48.90 31 LEU B C 1
ATOM 685 O O . LEU B 1 34 ? 24.922 17.454 11.641 1.00 46.72 31 LEU B O 1
ATOM 690 N N . PRO B 1 35 ? 25.782 16.351 13.406 1.00 56.72 32 PRO B N 1
ATOM 691 C CA . PRO B 1 35 ? 26.163 15.177 12.609 1.00 62.52 32 PRO B CA 1
ATOM 692 C C . PRO B 1 35 ? 24.982 14.318 12.126 1.00 61.94 32 PRO B C 1
ATOM 693 O O . PRO B 1 35 ? 24.287 13.715 12.937 1.00 61.38 32 PRO B O 1
ATOM 697 N N . VAL B 1 36 ? 24.777 14.266 10.811 1.00 62.93 33 VAL B N 1
ATOM 698 C CA . VAL B 1 36 ? 23.704 13.470 10.210 1.00 62.25 33 VAL B CA 1
ATOM 699 C C . VAL B 1 36 ? 24.227 12.145 9.671 1.00 66.01 33 VAL B C 1
ATOM 700 O O . VAL B 1 36 ? 25.004 12.125 8.721 1.00 67.81 33 VAL B O 1
ATOM 704 N N . GLU B 1 37 ? 23.790 11.041 10.265 1.00 67.70 34 GLU B N 1
ATOM 705 C CA . GLU B 1 37 ? 24.199 9.715 9.805 1.00 73.05 34 GLU B CA 1
ATOM 706 C C . GLU B 1 37 ? 23.377 9.236 8.605 1.00 70.61 34 GLU B C 1
ATOM 707 O O . GLU B 1 37 ? 22.175 9.017 8.721 1.00 67.65 34 GLU B O 1
ATOM 713 N N . GLN B 1 38 ? 24.024 9.103 7.453 1.00 72.12 35 GLN B N 1
ATOM 714 C CA . GLN B 1 38 ? 23.438 8.416 6.297 1.00 73.67 35 GLN B CA 1
ATOM 715 C C . GLN B 1 38 ? 22.057 8.891 5.834 1.00 68.67 35 GLN B C 1
ATOM 716 O O . GLN B 1 38 ? 21.165 8.075 5.597 1.00 68.55 35 GLN B O 1
ATOM 722 N N . GLY B 1 39 ? 21.892 10.205 5.691 1.00 65.22 36 GLY B N 1
ATOM 723 C CA . GLY B 1 39 ? 20.674 10.776 5.143 1.00 59.50 36 GLY B CA 1
ATOM 724 C C . GLY B 1 39 ? 19.439 10.422 5.948 1.00 54.73 36 GLY B C 1
ATOM 725 O O . GLY B 1 39 ? 18.350 10.236 5.402 1.00 54.31 36 GLY B O 1
ATOM 726 N N . GLN B 1 40 ? 19.596 10.354 7.261 1.00 51.48 37 GLN B N 1
ATOM 727 C CA . GLN B 1 40 ? 18.507 9.906 8.104 1.00 47.45 37 GLN B CA 1
ATOM 728 C C . GLN B 1 40 ? 18.733 10.283 9.555 1.00 45.24 37 GLN B C 1
ATOM 729 O O . GLN B 1 40 ? 19.832 10.117 10.085 1.00 45.37 37 GLN B O 1
ATOM 735 N N . ALA B 1 41 ? 17.690 10.775 10.204 1.00 22.95 38 ALA B N 1
ATOM 736 C CA . ALA B 1 41 ? 17.806 11.169 11.591 1.00 23.46 38 ALA B CA 1
ATOM 737 C C . ALA B 1 41 ? 16.446 11.069 12.234 1.00 19.70 38 ALA B C 1
ATOM 738 O O . ALA B 1 41 ? 15.450 11.127 11.549 1.00 18.31 38 ALA B O 1
ATOM 740 N N . TRP B 1 42 ? 16.414 10.870 13.550 1.00 19.45 39 TRP B N 1
ATOM 741 C CA . TRP B 1 42 ? 15.189 10.940 14.344 1.00 16.66 39 TRP B CA 1
ATOM 742 C C . TRP B 1 42 ? 15.331 12.069 15.348 1.00 15.71 39 TRP B C 1
ATOM 743 O O . TRP B 1 42 ? 16.173 11.989 16.235 1.00 14.87 39 TRP B O 1
ATOM 754 N N . LEU B 1 43 ? 14.493 13.101 15.209 1.00 17.55 40 LEU B N 1
ATOM 755 C CA . LEU B 1 43 ? 14.578 14.325 16.014 1.00 17.03 40 LEU B CA 1
ATOM 756 C C . LEU B 1 43 ? 13.444 14.359 17.038 1.00 13.14 40 LEU B C 1
ATOM 757 O O . LEU B 1 43 ? 12.301 14.055 16.703 1.00 12.12 40 LEU B O 1
ATOM 762 N N . CYS B 1 44 ? 13.797 14.675 18.288 1.00 12.18 41 CYS B N 1
ATOM 763 C CA . CYS B 1 44 ? 12.877 14.656 19.406 1.00 11.16 41 CYS B CA 1
ATOM 764 C C . CYS B 1 44 ? 11.720 15.618 19.222 1.00 12.36 41 CYS B C 1
ATOM 765 O O . CYS B 1 44 ? 11.937 16.801 18.927 1.00 16.65 41 CYS B O 1
ATOM 768 N N . ARG B 1 45 ? 10.499 15.095 19.426 1.00 10.15 42 ARG B N 1
ATOM 769 C CA . ARG B 1 45 ? 9.273 15.826 19.247 1.00 13.86 42 ARG B CA 1
ATOM 770 C C . ARG B 1 45 ? 8.602 16.020 20.600 1.00 13.30 42 ARG B C 1
ATOM 771 O O . ARG B 1 45 ? 7.768 16.890 20.771 1.00 17.24 42 ARG B O 1
ATOM 779 N N . CYS B 1 46 ? 9.068 15.280 21.591 1.00 11.63 43 CYS B N 1
ATOM 780 C CA . CYS B 1 46 ? 8.387 15.147 22.856 1.00 10.40 43 CYS B CA 1
ATOM 781 C C . CYS B 1 46 ? 8.886 16.205 23.859 1.00 15.78 43 CYS B C 1
ATOM 782 O O . CYS B 1 46 ? 8.214 16.508 24.845 1.00 15.41 43 CYS B O 1
ATOM 785 N N . GLY B 1 47 ? 10.099 16.700 23.632 1.00 18.56 44 GLY B N 1
ATOM 786 C CA . GLY B 1 47 ? 10.669 17.760 24.434 1.00 17.12 44 GLY B CA 1
ATOM 787 C C . GLY B 1 47 ? 11.551 17.260 25.563 1.00 18.33 44 GLY B C 1
ATOM 788 O O . GLY B 1 47 ? 12.047 18.062 26.337 1.00 20.04 44 GLY B O 1
ATOM 789 N N . HIS B 1 48 ? 11.735 15.946 25.668 1.00 15.41 45 HIS B N 1
ATOM 790 C CA . HIS B 1 48 ? 12.401 15.376 26.848 1.00 16.81 45 HIS B CA 1
ATOM 791 C C . HIS B 1 48 ? 13.706 14.605 26.606 1.00 18.06 45 HIS B C 1
ATOM 792 O O . HIS B 1 48 ? 14.342 14.113 27.557 1.00 17.40 45 HIS B O 1
ATOM 799 N N . SER B 1 49 ? 14.110 14.464 25.355 1.00 17.82 46 SER B N 1
ATOM 800 C CA . SER B 1 49 ? 15.389 13.817 25.083 1.00 19.90 46 SER B CA 1
ATOM 801 C C . SER B 1 49 ? 16.525 14.457 25.902 1.00 21.20 46 SER B C 1
ATOM 802 O O . SER B 1 49 ? 16.555 15.679 26.110 1.00 21.37 46 SER B O 1
ATOM 805 N N . LEU B 1 50 ? 17.448 13.623 26.373 1.00 20.73 47 LEU B N 1
ATOM 806 C CA . LEU B 1 50 ? 18.650 14.123 27.055 1.00 24.56 47 LEU B CA 1
ATOM 807 C C . LEU B 1 50 ? 19.822 14.212 26.068 1.00 23.63 47 LEU B C 1
ATOM 808 O O . LEU B 1 50 ? 20.967 14.396 26.454 1.00 26.47 47 LEU B O 1
ATOM 813 N N . ASN B 1 51 ? 19.503 14.108 24.779 1.00 18.30 48 ASN B N 1
ATOM 814 C CA . ASN B 1 51 ? 20.482 14.267 23.703 1.00 21.02 48 ASN B CA 1
ATOM 815 C C . ASN B 1 51 ? 19.897 15.117 22.557 1.00 21.85 48 ASN B C 1
ATOM 816 O O . ASN B 1 51 ? 20.068 14.791 21.390 1.00 21.16 48 ASN B O 1
ATOM 821 N N . LYS B 1 52 ? 19.226 16.216 22.913 1.00 22.03 49 LYS B N 1
ATOM 822 C CA . LYS B 1 52 ? 18.545 17.074 21.931 1.00 18.62 49 LYS B CA 1
ATOM 823 C C . LYS B 1 52 ? 19.596 17.579 20.942 1.00 19.01 49 LYS B C 1
ATOM 824 O O . LYS B 1 52 ? 20.753 17.803 21.318 1.00 18.13 49 LYS B O 1
ATOM 830 N N . PRO B 1 53 ? 19.217 17.731 19.664 1.00 15.01 50 PRO B N 1
ATOM 831 C CA . PRO B 1 53 ? 17.887 17.540 19.102 1.00 18.17 50 PRO B CA 1
ATOM 832 C C . PRO B 1 53 ? 17.573 16.071 18.762 1.00 16.44 50 PRO B C 1
ATOM 833 O O . PRO B 1 53 ? 16.561 15.791 18.112 1.00 17.34 50 PRO B O 1
ATOM 837 N N . PHE B 1 54 ? 18.412 15.130 19.163 1.00 16.43 51 PHE B N 1
ATOM 838 C CA . PHE B 1 54 ? 18.130 13.746 18.759 1.00 17.77 51 PHE B CA 1
ATOM 839 C C . PHE B 1 54 ? 17.253 12.965 19.733 1.00 16.54 51 PHE B C 1
ATOM 840 O O . PHE B 1 54 ? 17.472 12.978 20.951 1.00 17.72 51 PHE B O 1
ATOM 848 N N . CYS B 1 55 ? 16.263 12.273 19.180 1.00 15.07 52 CYS B N 1
ATOM 849 C CA . CYS B 1 55 ? 15.456 11.374 20.004 1.00 14.36 52 CYS B CA 1
ATOM 850 C C . CYS B 1 55 ? 16.335 10.357 20.751 1.00 12.63 52 CYS B C 1
ATOM 851 O O . CYS B 1 55 ? 17.245 9.709 20.160 1.00 10.85 52 CYS B O 1
ATOM 854 N N . ASP B 1 56 ? 16.095 10.184 22.043 1.00 11.03 53 ASP B N 1
ATOM 855 C CA . ASP B 1 56 ? 16.842 9.111 22.763 1.00 17.14 53 ASP B CA 1
ATOM 856 C C . ASP B 1 56 ? 15.916 8.099 23.446 1.00 14.39 53 ASP B C 1
ATOM 857 O O . ASP B 1 56 ? 16.335 7.393 24.362 1.00 17.62 53 ASP B O 1
ATOM 862 N N . GLY B 1 57 ? 14.638 8.082 23.053 1.00 16.62 54 GLY B N 1
ATOM 863 C CA . GLY B 1 57 ? 13.701 7.092 23.587 1.00 16.37 54 GLY B CA 1
ATOM 864 C C . GLY B 1 57 ? 12.926 7.638 24.783 1.00 17.85 54 GLY B C 1
ATOM 865 O O . GLY B 1 57 ? 12.028 6.983 25.312 1.00 18.12 54 GLY B O 1
ATOM 866 N N . SER B 1 58 ? 13.270 8.858 25.202 1.00 17.16 55 SER B N 1
ATOM 867 C CA . SER B 1 58 ? 12.583 9.530 26.319 1.00 16.73 55 SER B CA 1
ATOM 868 C C . SER B 1 58 ? 11.109 9.720 26.093 1.00 13.76 55 SER B C 1
ATOM 869 O O . SER B 1 58 ? 10.370 9.776 27.049 1.00 17.57 55 SER B O 1
ATOM 872 N N . HIS B 1 59 ? 10.695 9.866 24.843 1.00 12.27 56 HIS B N 1
ATOM 873 C CA . HIS B 1 59 ? 9.266 9.897 24.540 1.00 17.41 56 HIS B CA 1
ATOM 874 C C . HIS B 1 59 ? 8.451 8.732 25.216 1.00 19.05 56 HIS B C 1
ATOM 875 O O . HIS B 1 59 ? 7.274 8.915 25.617 1.00 17.82 56 HIS B O 1
ATOM 882 N N . LYS B 1 60 ? 9.045 7.529 25.369 1.00 19.27 57 LYS B N 1
ATOM 883 C CA . LYS B 1 60 ? 8.327 6.413 25.990 1.00 20.01 57 LYS B CA 1
ATOM 884 C C . LYS B 1 60 ? 8.277 6.527 27.515 1.00 21.14 57 LYS B C 1
ATOM 885 O O . LYS B 1 60 ? 7.289 6.147 28.149 1.00 22.47 57 LYS B O 1
ATOM 891 N N . ARG B 1 61 ? 9.366 7.039 28.081 1.00 21.44 58 ARG B N 1
ATOM 892 C CA . ARG B 1 61 ? 9.477 7.223 29.528 1.00 26.95 58 ARG B CA 1
ATOM 893 C C . ARG B 1 61 ? 8.438 8.230 30.047 1.00 27.02 58 ARG B C 1
ATOM 894 O O . ARG B 1 61 ? 7.838 8.025 31.093 1.00 31.66 58 ARG B O 1
ATOM 902 N N . VAL B 1 62 ? 8.219 9.294 29.293 1.00 27.61 59 VAL B N 1
ATOM 903 C CA . VAL B 1 62 ? 7.266 10.344 29.664 1.00 29.45 59 VAL B CA 1
ATOM 904 C C . VAL B 1 62 ? 5.917 10.199 28.967 1.00 28.70 59 VAL B C 1
ATOM 905 O O . VAL B 1 62 ? 5.151 11.170 28.883 1.00 27.54 59 VAL B O 1
ATOM 909 N N . GLU B 1 63 ? 5.657 9.012 28.432 1.00 30.30 60 GLU B N 1
ATOM 910 C CA . GLU B 1 63 ? 4.392 8.700 27.743 1.00 33.92 60 GLU B CA 1
ATOM 911 C C . GLU B 1 63 ? 3.819 9.874 26.913 1.00 30.36 60 GLU B C 1
ATOM 912 O O . GLU B 1 63 ? 2.658 10.270 27.068 1.00 31.31 60 GLU B O 1
ATOM 918 N N . PHE B 1 64 ? 4.669 10.423 26.053 1.00 24.89 61 PHE B N 1
ATOM 919 C CA . PHE B 1 64 ? 4.286 11.422 25.053 1.00 23.42 61 PHE B CA 1
ATOM 920 C C . PHE B 1 64 ? 3.003 10.966 24.322 1.00 24.02 61 PHE B C 1
ATOM 921 O O . PHE B 1 64 ? 2.924 9.849 23.782 1.00 26.11 61 PHE B O 1
ATOM 929 N N . ASP B 1 65 ? 1.988 11.821 24.354 1.00 20.49 62 ASP B N 1
ATOM 930 C CA . ASP B 1 65 ? 0.714 11.551 23.718 1.00 29.22 62 ASP B CA 1
ATOM 931 C C . ASP B 1 65 ? 0.418 12.512 22.567 1.00 31.78 62 ASP B C 1
ATOM 932 O O . ASP B 1 65 ? -0.089 13.614 22.783 1.00 35.42 62 ASP B O 1
ATOM 937 N N . SER B 1 66 ? 0.764 12.098 21.349 1.00 28.42 63 SER B N 1
ATOM 938 C CA . SER B 1 66 ? 0.397 12.836 20.139 1.00 23.81 63 SER B CA 1
ATOM 939 C C . SER B 1 66 ? 0.185 11.851 18.997 1.00 24.36 63 SER B C 1
ATOM 940 O O . SER B 1 66 ? 1.148 11.316 18.415 1.00 20.20 63 SER B O 1
ATOM 943 N N . ASN B 1 67 ? -1.075 11.562 18.725 1.00 31.05 64 ASN B N 1
ATOM 944 C CA . ASN B 1 67 ? -1.419 10.670 17.640 1.00 31.37 64 ASN B CA 1
ATOM 945 C C . ASN B 1 67 ? -2.033 11.525 16.548 1.00 31.34 64 ASN B C 1
ATOM 946 O O . ASN B 1 67 ? -3.079 12.129 16.744 1.00 34.73 64 ASN B O 1
ATOM 951 N N . LEU B 1 68 ? -1.365 11.604 15.408 1.00 28.60 65 LEU B N 1
ATOM 952 C CA . LEU B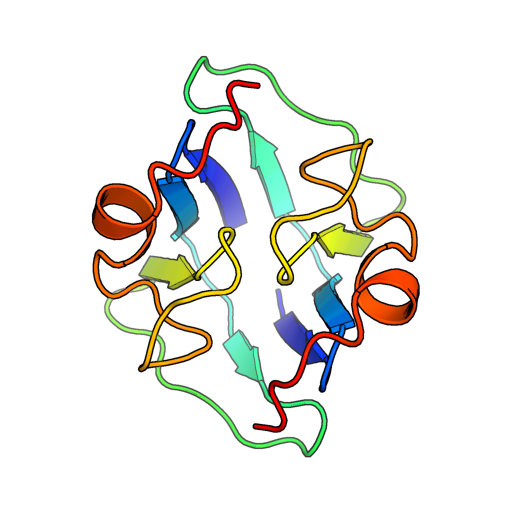 1 68 ? -1.800 12.507 14.343 1.00 32.11 65 LEU B CA 1
ATOM 953 C C . LEU B 1 68 ? -2.670 11.794 13.311 1.00 38.01 65 LEU B C 1
ATOM 954 O O . LEU B 1 68 ? -3.034 12.389 12.293 1.00 40.04 65 LEU B O 1
#

Organism: Ralstonia nicotianae (strain ATCC BAA-1114 / GMI1000) (NCBI:txid267608)

Solvent-accessible surface area: 6618 Å² total; per-residue (Å²): 43,47,1,25,0,99,42,67,3,12,3,32,2,112,31,100,16,127,2,18,8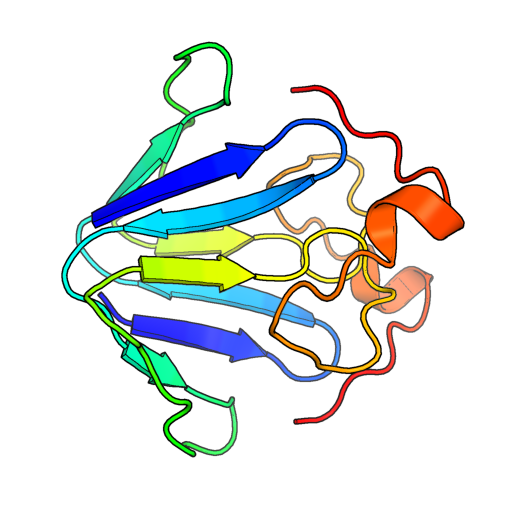,79,78,55,136,106,10,100,53,99,164,28,43,6,99,4,3,3,6,9,86,4,164,84,51,2,42,34,68,30,16,17,157,209,63,150,22,122,8,112,46,44,43,2,26,0,101,44,57,3,12,2,31,2,116,29,98,19,120,0,17,7,86,74,59,135,96,6,107,42,105,172,32,42,4,97,3,3,2,6,11,78,2,157,87,52,4,41,33,70,30,9,16,154,160,49,149,22,123,8,110,50

Secondary structure (DSSP, 8-state):
-EEEE-TTSPEEEESS-EEEESS--EEPPBTTEEEE--SS--SSTTB--SHHHHTT-----/-EEEE-TTSPEEEESS-EEEETTS-EE---TTEEEE-SSS--SSTTB--SHHHHTT-----

Foldseek 3Di:
DDWDDDFLAFIKFADDDWDADPVGDTDDDPPRIFTADPQPDDPDPRGDDPCSVVVVRGGDD/DDWDDDFLAWIKFADDDWDADPVGHTDDDDPRIFTAGPQPDDPDPRGTDPVSVVVVRGDGD